Protein AF-A0A843I7V8-F1 (afdb_monomer_lite)

Sequence (77 aa):
MDVEVEESGGFLRIKAKVGEREYISVGLKSDYPTVVGLLVVQLLREGIDGDYVCEALRRTLAILSSSTYGSPARPPR

Structure (mmCIF, N/CA/C/O backbone):
data_AF-A0A843I7V8-F1
#
_entry.id   AF-A0A843I7V8-F1
#
loop_
_atom_site.group_PDB
_atom_site.id
_atom_site.type_symbol
_atom_site.label_atom_id
_atom_site.label_alt_id
_atom_site.label_comp_id
_atom_site.label_asym_id
_atom_site.label_entity_id
_atom_site.label_seq_id
_atom_site.pdbx_PDB_ins_code
_atom_site.Cartn_x
_atom_site.Cartn_y
_atom_site.Cartn_z
_atom_site.occupancy
_atom_site.B_iso_or_equiv
_atom_site.auth_seq_id
_atom_site.auth_comp_id
_atom_site.auth_asym_id
_atom_site.auth_atom_id
_atom_site.pdbx_PDB_model_num
ATOM 1 N N . MET A 1 1 ? -12.255 7.139 -0.421 1.00 75.69 1 MET A N 1
ATOM 2 C CA . MET A 1 1 ? -10.823 6.825 -0.293 1.00 75.69 1 MET A CA 1
ATOM 3 C C . MET A 1 1 ? -10.162 7.065 -1.635 1.00 75.69 1 MET A C 1
ATOM 5 O O . MET A 1 1 ? -10.722 6.634 -2.638 1.00 75.69 1 MET A O 1
ATOM 9 N N . ASP A 1 2 ? -9.036 7.770 -1.652 1.00 86.88 2 ASP A N 1
ATOM 10 C CA . ASP A 1 2 ? -8.286 8.078 -2.874 1.00 86.88 2 ASP A CA 1
ATOM 11 C C . ASP A 1 2 ? -6.882 7.471 -2.796 1.00 86.88 2 ASP A C 1
ATOM 13 O O . ASP A 1 2 ? -6.326 7.376 -1.700 1.00 86.88 2 ASP A O 1
ATOM 17 N N . VAL A 1 3 ? -6.346 6.988 -3.917 1.00 89.06 3 VAL A N 1
ATOM 18 C CA . VAL A 1 3 ? -5.030 6.338 -3.970 1.00 89.06 3 VAL A CA 1
ATOM 19 C C . VAL A 1 3 ? -4.303 6.820 -5.213 1.00 89.06 3 VAL A C 1
ATOM 21 O O . VAL A 1 3 ? -4.766 6.596 -6.329 1.00 89.06 3 VAL A O 1
ATOM 24 N N . GLU A 1 4 ? -3.138 7.418 -5.008 1.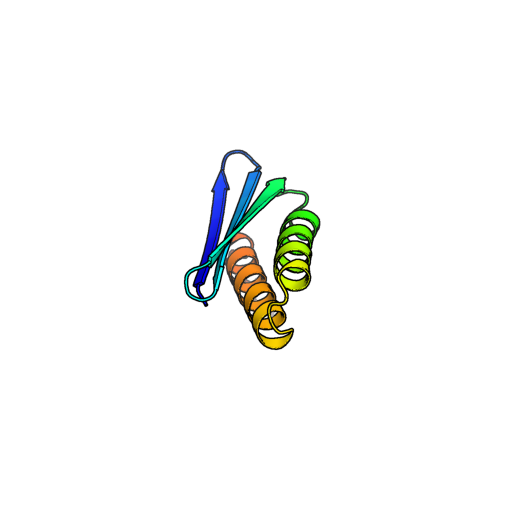00 90.81 4 GLU A N 1
ATOM 25 C CA . GLU A 1 4 ? -2.253 7.903 -6.057 1.00 90.81 4 GLU A CA 1
ATOM 26 C C . GLU A 1 4 ? -0.930 7.134 -5.996 1.00 90.81 4 GLU A C 1
ATOM 28 O O . GLU A 1 4 ? -0.366 6.917 -4.920 1.00 90.81 4 GLU A O 1
ATOM 33 N N . VAL A 1 5 ? -0.436 6.708 -7.156 1.00 89.62 5 VAL A N 1
ATOM 34 C CA . VAL A 1 5 ? 0.853 6.026 -7.289 1.00 89.62 5 VAL A CA 1
ATOM 35 C C . VAL A 1 5 ? 1.735 6.858 -8.209 1.00 89.62 5 VAL A C 1
ATOM 37 O O . VAL A 1 5 ? 1.416 7.046 -9.379 1.00 89.62 5 VAL A O 1
ATOM 40 N N . GLU A 1 6 ? 2.847 7.347 -7.676 1.00 89.69 6 GLU A N 1
ATOM 41 C CA . GLU A 1 6 ? 3.863 8.096 -8.407 1.00 89.69 6 GLU A CA 1
ATOM 42 C C . GLU A 1 6 ? 5.100 7.211 -8.600 1.00 89.69 6 GLU A C 1
ATOM 44 O O . GLU A 1 6 ? 5.646 6.652 -7.644 1.00 89.69 6 GLU A O 1
ATOM 49 N N . GLU A 1 7 ? 5.572 7.110 -9.839 1.00 88.31 7 GLU A N 1
ATOM 50 C CA . GLU A 1 7 ? 6.808 6.412 -10.183 1.00 88.31 7 GLU A CA 1
ATOM 51 C C . GLU A 1 7 ? 7.856 7.424 -10.651 1.00 88.31 7 GLU A C 1
ATOM 53 O O . GLU A 1 7 ? 7.618 8.184 -11.589 1.00 88.31 7 GLU A O 1
ATOM 58 N N . SER A 1 8 ? 9.029 7.444 -10.015 1.00 84.00 8 SER A N 1
ATOM 59 C CA . SER A 1 8 ? 10.112 8.353 -10.404 1.00 84.00 8 SER A CA 1
ATOM 60 C C . SER A 1 8 ? 11.480 7.730 -10.160 1.00 84.00 8 SER A C 1
ATOM 62 O O . SER A 1 8 ? 11.792 7.318 -9.046 1.00 84.00 8 SER A O 1
ATOM 64 N N . GLY A 1 9 ? 12.308 7.644 -11.206 1.00 77.94 9 GLY A N 1
ATOM 65 C 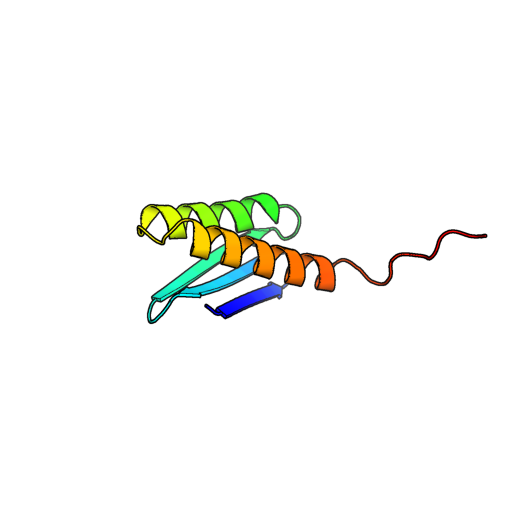CA . GLY A 1 9 ? 13.723 7.269 -11.083 1.00 77.94 9 GLY A CA 1
ATOM 66 C C . GLY A 1 9 ? 13.993 5.917 -10.406 1.00 77.94 9 GLY A C 1
ATOM 67 O O . GLY A 1 9 ? 15.015 5.768 -9.747 1.00 77.94 9 GLY A O 1
ATOM 68 N N . GLY A 1 10 ? 13.078 4.948 -10.523 1.00 83.88 10 GLY A N 1
ATOM 69 C CA . GLY A 1 10 ? 13.186 3.639 -9.862 1.00 83.88 10 GLY A CA 1
ATOM 70 C C . GLY A 1 10 ? 12.594 3.583 -8.450 1.00 83.88 10 GLY A C 1
ATOM 71 O O . GLY A 1 10 ? 12.545 2.506 -7.858 1.00 83.88 10 GLY A O 1
ATOM 72 N N . PHE A 1 11 ? 12.087 4.701 -7.936 1.00 88.25 11 PHE A N 1
ATOM 73 C CA . PHE A 1 11 ? 11.298 4.761 -6.714 1.00 88.25 11 PHE A CA 1
ATOM 74 C C . PHE A 1 11 ? 9.805 4.702 -7.022 1.00 88.25 11 PHE A C 1
ATOM 76 O O . PHE A 1 11 ? 9.333 5.175 -8.060 1.00 88.25 11 PHE A O 1
ATOM 83 N N . LEU A 1 12 ? 9.076 4.121 -6.080 1.00 91.88 12 LEU A N 1
ATOM 84 C CA . LEU A 1 12 ? 7.633 4.046 -6.044 1.00 91.88 12 LEU A CA 1
ATOM 85 C C . LEU A 1 12 ? 7.143 4.797 -4.812 1.00 91.88 12 LEU A C 1
ATOM 87 O O . LEU A 1 12 ? 7.596 4.531 -3.697 1.00 91.88 12 LEU A O 1
ATOM 91 N N . ARG A 1 13 ? 6.203 5.714 -5.014 1.00 93.44 13 ARG A N 1
ATOM 92 C CA . ARG A 1 13 ? 5.516 6.436 -3.949 1.00 93.44 13 ARG A CA 1
ATOM 93 C C . ARG A 1 13 ? 4.025 6.180 -4.057 1.00 93.44 13 ARG A C 1
ATOM 95 O O . ARG A 1 13 ? 3.439 6.375 -5.112 1.00 93.44 13 ARG A O 1
ATOM 102 N N . ILE A 1 14 ? 3.415 5.759 -2.958 1.00 93.19 14 ILE A N 1
ATOM 103 C CA . ILE A 1 14 ? 1.982 5.489 -2.878 1.00 93.19 14 ILE A CA 1
ATOM 104 C C . ILE A 1 14 ? 1.407 6.425 -1.826 1.00 93.19 14 ILE A C 1
ATOM 106 O O . ILE A 1 14 ? 1.824 6.384 -0.664 1.00 93.19 14 ILE A O 1
ATOM 110 N N . LYS A 1 15 ? 0.466 7.268 -2.242 1.00 93.44 15 LYS A N 1
ATOM 111 C CA . LYS A 1 15 ? -0.307 8.141 -1.362 1.00 93.44 15 LYS A CA 1
ATOM 112 C C . LYS A 1 15 ? -1.716 7.583 -1.254 1.00 93.44 15 LYS A C 1
ATOM 114 O O . LYS A 1 15 ? -2.363 7.351 -2.269 1.00 93.44 15 LYS A O 1
ATOM 119 N N . ALA A 1 16 ? -2.198 7.371 -0.038 1.00 91.56 16 ALA A N 1
ATOM 120 C CA . ALA A 1 16 ? -3.580 6.998 0.219 1.00 91.56 16 ALA A CA 1
ATOM 121 C C . ALA A 1 16 ? -4.245 8.060 1.089 1.00 91.56 16 ALA A C 1
ATOM 123 O O . ALA A 1 16 ? -3.751 8.391 2.166 1.00 91.56 16 ALA A O 1
ATOM 124 N N . LYS A 1 17 ? -5.389 8.569 0.638 1.00 91.69 17 LYS A N 1
ATOM 125 C CA . LYS A 1 17 ? -6.198 9.535 1.373 1.00 91.69 17 LYS A CA 1
ATOM 126 C C . LYS A 1 17 ? -7.450 8.865 1.925 1.00 91.69 17 LYS A C 1
ATOM 128 O O . LYS A 1 17 ? -8.313 8.398 1.170 1.00 91.69 17 LYS A O 1
ATOM 133 N N . VAL A 1 18 ? -7.559 8.841 3.250 1.00 87.50 18 VAL A N 1
ATOM 134 C CA . VAL A 1 18 ? -8.702 8.286 3.985 1.00 87.50 18 VAL A CA 1
ATOM 135 C C . VAL A 1 18 ? -9.324 9.407 4.814 1.00 87.50 18 VAL A C 1
ATOM 137 O O . VAL A 1 18 ? -8.769 9.844 5.819 1.00 87.50 18 VAL A O 1
ATOM 140 N N . GLY A 1 19 ? -10.472 9.914 4.354 1.00 86.31 19 GLY A N 1
ATOM 141 C CA . GLY A 1 19 ? -11.099 11.104 4.934 1.00 86.31 19 GLY A CA 1
ATOM 142 C C . GLY A 1 19 ? -10.201 12.337 4.792 1.00 86.31 19 GLY A C 1
ATOM 143 O O . GLY A 1 19 ? -9.835 12.720 3.679 1.00 86.31 19 GLY A O 1
ATOM 144 N N . GLU A 1 20 ? -9.841 12.943 5.923 1.00 85.31 20 GLU A N 1
ATOM 145 C CA . GLU A 1 20 ? -8.942 14.106 5.996 1.00 85.31 20 GLU A CA 1
ATOM 146 C C . GLU A 1 20 ? -7.463 13.730 6.172 1.00 85.31 20 GLU A C 1
ATOM 148 O O . GLU A 1 20 ? -6.600 14.603 6.103 1.00 85.31 20 GLU A O 1
ATOM 153 N N . ARG A 1 21 ? -7.150 12.445 6.386 1.00 87.25 21 ARG A N 1
ATOM 154 C CA . ARG A 1 21 ? -5.777 11.979 6.607 1.00 87.25 21 ARG A CA 1
ATOM 155 C C . ARG A 1 21 ? -5.150 11.463 5.321 1.00 87.25 21 ARG A C 1
ATOM 157 O O . ARG A 1 21 ? -5.803 10.805 4.509 1.00 87.25 21 ARG A O 1
ATOM 164 N N . GLU A 1 22 ? -3.863 11.744 5.174 1.00 91.50 22 GLU A N 1
ATOM 165 C CA . GLU A 1 22 ? -3.035 11.277 4.069 1.00 91.50 22 GLU A CA 1
ATOM 166 C C . GLU A 1 22 ? -1.917 10.380 4.602 1.00 91.50 22 GLU A C 1
ATOM 168 O O . GLU A 1 22 ? -1.240 10.711 5.576 1.00 91.50 22 GLU A O 1
ATOM 173 N N . TYR A 1 23 ? -1.732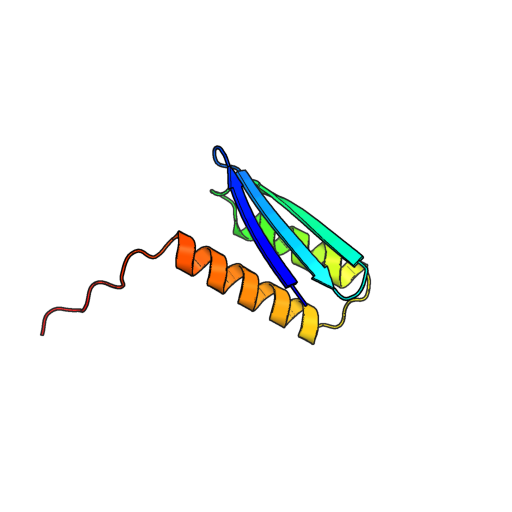 9.242 3.941 1.00 92.19 23 TYR A N 1
ATOM 174 C CA . TYR A 1 23 ? -0.731 8.234 4.258 1.00 92.19 23 TYR A CA 1
ATOM 175 C C . TYR A 1 23 ? 0.194 8.068 3.069 1.00 92.19 23 TYR A C 1
ATOM 177 O O . TYR A 1 23 ? -0.265 7.910 1.939 1.00 92.19 23 TYR A O 1
ATOM 185 N N . ILE A 1 24 ? 1.500 8.112 3.317 1.00 92.75 24 ILE A N 1
ATOM 186 C CA . ILE A 1 24 ? 2.508 8.089 2.263 1.00 92.75 24 ILE A CA 1
ATOM 187 C C . ILE A 1 24 ? 3.507 6.981 2.568 1.00 92.75 24 ILE A C 1
ATOM 189 O O . ILE A 1 24 ? 4.140 6.960 3.626 1.00 92.75 24 ILE A O 1
ATOM 193 N N . SER A 1 25 ? 3.684 6.098 1.592 1.00 92.81 25 SER A N 1
ATOM 194 C CA . SER A 1 25 ? 4.726 5.075 1.584 1.00 92.81 25 SER A CA 1
ATOM 195 C C . SER A 1 25 ? 5.629 5.288 0.374 1.00 92.81 25 SER A C 1
ATOM 197 O O . SER A 1 25 ? 5.162 5.626 -0.714 1.00 92.81 25 SER A O 1
ATOM 199 N N . VAL A 1 26 ? 6.938 5.153 0.577 1.00 92.31 26 VAL A N 1
ATOM 200 C CA . VAL A 1 26 ? 7.951 5.335 -0.467 1.00 92.31 26 VAL A CA 1
ATOM 201 C C . VAL A 1 26 ? 8.960 4.206 -0.362 1.00 92.31 26 VAL A C 1
ATOM 203 O O . VAL A 1 26 ? 9.406 3.873 0.734 1.00 92.31 26 VAL A O 1
ATOM 206 N N . GLY A 1 27 ? 9.347 3.642 -1.498 1.00 91.12 27 GLY A N 1
ATOM 207 C CA . GLY A 1 27 ? 10.451 2.694 -1.574 1.00 91.12 27 GLY A CA 1
ATOM 208 C C . GLY A 1 27 ? 10.839 2.400 -3.012 1.00 91.12 27 GLY A C 1
ATOM 209 O O . GLY A 1 27 ? 10.560 3.188 -3.912 1.00 91.12 27 GLY A O 1
ATOM 210 N N . LEU A 1 28 ? 11.527 1.286 -3.234 1.00 88.75 28 LEU A N 1
ATOM 211 C CA . LEU A 1 28 ? 11.996 0.910 -4.564 1.00 88.75 28 LEU A CA 1
ATOM 212 C C . LEU A 1 28 ? 10.856 0.309 -5.390 1.00 88.75 28 LEU A C 1
ATOM 214 O O . LEU A 1 28 ? 10.104 -0.528 -4.900 1.00 88.75 28 LEU A O 1
ATOM 218 N N . LYS A 1 29 ? 10.772 0.666 -6.675 1.00 86.50 29 LYS A N 1
ATOM 219 C CA . LYS A 1 29 ? 9.818 0.064 -7.621 1.00 86.50 29 LYS A CA 1
ATOM 220 C C . LYS A 1 29 ? 10.070 -1.435 -7.803 1.00 86.50 29 LYS A C 1
ATOM 222 O O . LYS A 1 29 ? 9.123 -2.205 -7.929 1.00 86.50 29 LYS A O 1
ATOM 227 N N . SER A 1 30 ? 11.336 -1.855 -7.783 1.00 86.88 30 SER A N 1
ATOM 228 C CA . SER A 1 30 ? 11.717 -3.274 -7.828 1.00 86.88 30 SER A CA 1
ATOM 229 C C . SER A 1 30 ? 11.239 -4.060 -6.609 1.00 86.88 30 SER A C 1
ATOM 231 O O . SER A 1 30 ? 11.113 -5.276 -6.691 1.00 86.88 30 SER A O 1
ATOM 233 N N . ASP A 1 31 ? 10.954 -3.369 -5.506 1.00 89.06 31 ASP A N 1
ATOM 234 C CA . ASP A 1 31 ? 10.439 -3.942 -4.267 1.00 89.06 31 ASP A CA 1
ATOM 235 C C . ASP A 1 31 ? 9.075 -3.332 -3.903 1.00 89.06 31 ASP A C 1
ATOM 237 O O . ASP A 1 31 ? 8.792 -2.951 -2.764 1.00 89.06 31 ASP A O 1
ATOM 241 N N . TYR A 1 32 ? 8.201 -3.218 -4.909 1.00 86.94 32 TYR A N 1
ATOM 242 C CA . TYR A 1 32 ? 6.844 -2.713 -4.715 1.00 86.94 32 TYR A CA 1
ATOM 243 C C . TYR A 1 32 ? 6.033 -3.475 -3.642 1.00 86.94 32 TYR A C 1
ATOM 245 O O . TYR A 1 32 ? 5.236 -2.810 -2.974 1.00 86.94 32 TYR A O 1
ATOM 253 N N . PRO A 1 33 ? 6.206 -4.799 -3.391 1.00 89.94 33 PRO A N 1
ATOM 254 C CA . PRO A 1 33 ? 5.488 -5.479 -2.313 1.00 89.94 33 PRO A CA 1
ATOM 255 C C . PRO A 1 33 ? 5.806 -4.887 -0.937 1.00 89.94 33 PRO A C 1
ATOM 257 O O . PRO A 1 33 ? 4.898 -4.726 -0.122 1.00 89.94 33 PRO A O 1
ATOM 260 N N . THR A 1 34 ? 7.060 -4.491 -0.696 1.00 91.56 34 THR A N 1
ATOM 261 C CA . THR A 1 34 ? 7.464 -3.830 0.551 1.00 91.56 34 THR A CA 1
ATOM 262 C C . THR A 1 34 ? 6.802 -2.464 0.698 1.00 91.56 34 THR A C 1
ATOM 264 O O . THR A 1 34 ? 6.282 -2.154 1.768 1.00 91.56 34 THR A O 1
ATOM 267 N N . VAL A 1 35 ? 6.745 -1.656 -0.367 1.00 92.19 35 VAL A N 1
ATOM 268 C CA . VAL A 1 35 ? 6.095 -0.328 -0.327 1.00 92.19 35 VAL A CA 1
ATOM 269 C C . VAL A 1 35 ? 4.603 -0.453 -0.017 1.00 92.19 35 VAL A C 1
ATOM 271 O O . VAL A 1 35 ? 4.078 0.253 0.843 1.00 92.19 35 VAL A O 1
ATOM 274 N N . VAL A 1 36 ? 3.931 -1.408 -0.660 1.00 92.25 36 VAL A N 1
ATOM 275 C CA . VAL A 1 36 ? 2.524 -1.727 -0.396 1.00 92.25 36 VAL A CA 1
ATOM 276 C C . VAL A 1 36 ? 2.328 -2.217 1.043 1.00 92.25 36 VAL A C 1
ATOM 278 O O . VAL A 1 36 ? 1.401 -1.780 1.724 1.00 92.25 36 VAL A O 1
ATOM 281 N N . GLY A 1 37 ? 3.216 -3.081 1.538 1.00 92.88 37 GLY A N 1
ATOM 282 C CA . GLY A 1 37 ? 3.190 -3.555 2.920 1.00 92.88 37 GLY A CA 1
ATOM 283 C C . GLY A 1 37 ? 3.342 -2.421 3.936 1.00 92.88 37 GLY A C 1
ATOM 284 O O . GLY A 1 37 ? 2.604 -2.378 4.919 1.00 92.88 37 GLY A O 1
ATOM 285 N N . LEU A 1 38 ? 4.236 -1.460 3.677 1.00 93.25 38 LEU A N 1
ATOM 286 C CA . LEU A 1 38 ? 4.415 -0.275 4.522 1.00 93.25 38 LEU A CA 1
ATOM 287 C C . LEU A 1 38 ? 3.134 0.559 4.614 1.00 93.25 38 LEU A C 1
ATOM 289 O O . LEU A 1 38 ? 2.772 0.988 5.710 1.00 93.25 38 LEU A O 1
ATOM 293 N N . LEU A 1 39 ? 2.428 0.748 3.495 1.00 92.81 39 LEU A N 1
ATOM 294 C CA . LEU A 1 39 ? 1.139 1.439 3.485 1.00 92.81 39 LEU A CA 1
ATOM 295 C C . LEU A 1 39 ? 0.102 0.708 4.345 1.00 92.81 39 LEU A C 1
ATOM 297 O O . LEU A 1 39 ? -0.562 1.322 5.176 1.00 92.81 39 LEU A O 1
ATOM 301 N N . VAL A 1 40 ? -0.017 -0.611 4.175 1.00 93.56 40 VAL A N 1
ATOM 302 C CA . VAL A 1 40 ? -0.964 -1.438 4.939 1.00 93.56 40 VAL A CA 1
ATOM 303 C C . VAL A 1 40 ? -0.673 -1.359 6.438 1.00 93.56 40 VAL A C 1
ATOM 305 O O . VAL A 1 40 ? -1.585 -1.136 7.232 1.00 93.56 40 VAL A O 1
ATOM 308 N N . VAL A 1 41 ? 0.597 -1.477 6.834 1.00 93.94 41 VAL A N 1
ATOM 309 C CA . VAL A 1 41 ? 1.012 -1.366 8.240 1.00 93.94 41 VAL A CA 1
ATOM 310 C C . VAL A 1 41 ? 0.698 0.021 8.804 1.00 93.94 41 VAL A C 1
ATOM 312 O O . VAL A 1 41 ? 0.225 0.110 9.936 1.00 93.94 41 VAL A O 1
ATOM 315 N N . GLN A 1 42 ? 0.920 1.097 8.040 1.00 92.81 42 GLN A N 1
ATOM 316 C CA . GLN A 1 42 ? 0.559 2.455 8.464 1.00 92.81 42 GLN A CA 1
ATOM 317 C C . GLN A 1 42 ? -0.947 2.592 8.717 1.00 92.81 42 GLN A C 1
ATOM 319 O O . GLN A 1 42 ? -1.336 3.084 9.773 1.00 92.81 42 GLN A O 1
ATOM 324 N N . LEU A 1 43 ? -1.785 2.121 7.788 1.00 91.69 43 LEU A N 1
ATOM 325 C CA . LEU A 1 43 ? -3.243 2.206 7.913 1.00 91.69 43 LEU A CA 1
ATOM 326 C C . LEU A 1 43 ? -3.758 1.406 9.118 1.00 91.69 43 LEU A C 1
ATOM 328 O O . LEU A 1 43 ? -4.538 1.923 9.917 1.00 91.69 43 LEU A O 1
ATOM 332 N N . LEU A 1 44 ? -3.280 0.171 9.291 1.00 91.75 44 LEU A N 1
ATOM 333 C CA . LEU A 1 44 ? -3.671 -0.680 10.420 1.00 91.75 44 LEU A CA 1
ATOM 334 C C . LEU A 1 44 ? -3.243 -0.083 11.763 1.00 91.75 44 LEU A C 1
ATOM 336 O O . LEU A 1 44 ? -4.010 -0.096 12.723 1.00 91.75 44 LEU A O 1
ATOM 340 N N . ARG A 1 45 ? -2.030 0.472 11.835 1.00 92.38 45 ARG A N 1
ATOM 341 C CA . ARG A 1 45 ? -1.509 1.108 13.051 1.00 92.38 45 ARG A CA 1
ATOM 342 C C . ARG A 1 45 ? -2.312 2.346 13.459 1.00 92.38 45 ARG A C 1
ATOM 344 O O . ARG A 1 45 ? -2.373 2.666 14.640 1.00 92.38 45 ARG A O 1
ATOM 351 N N . GLU A 1 46 ? -2.931 3.015 12.497 1.00 89.06 46 GLU A N 1
ATOM 352 C CA . GLU A 1 46 ? -3.790 4.183 12.710 1.00 89.06 46 GLU A CA 1
ATOM 353 C C . GLU A 1 46 ? -5.245 3.819 13.030 1.00 89.06 46 GLU A C 1
ATOM 355 O O . GLU A 1 46 ? -6.063 4.706 13.271 1.00 89.06 46 GLU A O 1
ATOM 360 N N . GLY A 1 47 ? -5.567 2.523 13.073 1.00 90.62 47 GLY A N 1
ATOM 361 C CA . GLY A 1 47 ? -6.906 2.033 13.384 1.00 90.62 47 GLY A CA 1
ATOM 362 C C . GLY A 1 47 ? -7.889 2.159 12.221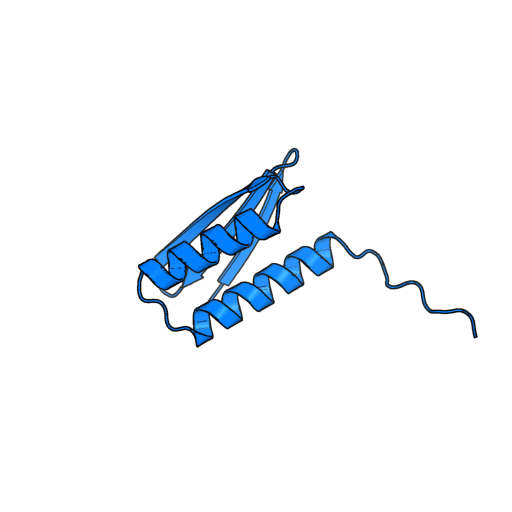 1.00 90.62 47 GLY A C 1
ATOM 363 O O . GLY A 1 47 ? -9.096 2.184 12.451 1.00 90.62 47 GLY A O 1
ATOM 364 N N . ILE A 1 48 ? -7.396 2.258 10.981 1.00 90.88 48 ILE A N 1
ATOM 365 C CA . ILE A 1 48 ? -8.251 2.208 9.794 1.00 90.88 48 ILE A CA 1
ATOM 366 C C . ILE A 1 48 ? -8.868 0.811 9.684 1.00 90.88 48 ILE A C 1
ATOM 368 O O . ILE A 1 48 ? -8.174 -0.197 9.833 1.00 90.88 48 ILE A O 1
ATOM 372 N N . ASP A 1 49 ? -10.173 0.766 9.415 1.00 91.38 49 ASP A N 1
ATOM 373 C CA . ASP A 1 49 ? -10.913 -0.487 9.295 1.00 91.38 49 ASP A CA 1
ATOM 374 C C . ASP A 1 49 ? -10.355 -1.375 8.169 1.00 91.38 49 ASP A C 1
ATOM 376 O O . ASP A 1 49 ? -9.914 -0.890 7.119 1.00 91.38 49 ASP A O 1
ATOM 380 N N . GLY A 1 50 ? -10.381 -2.690 8.401 1.00 89.50 50 GLY A N 1
ATOM 381 C CA . GLY A 1 50 ? -9.837 -3.687 7.486 1.00 89.50 50 GLY A CA 1
ATOM 382 C C . GLY A 1 50 ? -10.436 -3.621 6.080 1.00 89.50 50 GLY A C 1
ATOM 383 O O . GLY A 1 50 ? -9.710 -3.860 5.112 1.00 89.50 50 GLY A O 1
ATOM 384 N N . ASP A 1 51 ? -11.704 -3.230 5.942 1.00 90.25 51 ASP A N 1
ATOM 385 C CA . ASP A 1 51 ? -12.354 -3.081 4.640 1.00 90.25 51 ASP A CA 1
ATOM 386 C C . ASP A 1 51 ? -11.721 -1.945 3.827 1.00 90.25 51 ASP A C 1
ATOM 388 O O . ASP A 1 51 ? -11.407 -2.127 2.646 1.00 90.25 51 ASP A O 1
ATOM 392 N N . TYR A 1 52 ? -11.424 -0.806 4.463 1.00 89.31 52 TYR A N 1
ATOM 393 C CA . TYR A 1 52 ? -10.719 0.304 3.810 1.00 89.31 52 TYR A CA 1
ATOM 394 C C . TYR A 1 52 ? -9.272 -0.057 3.486 1.00 89.31 52 TYR A C 1
ATOM 396 O O . TYR A 1 52 ? -8.770 0.320 2.429 1.00 89.31 52 TYR A O 1
ATOM 404 N N . VAL A 1 53 ? -8.599 -0.821 4.349 1.00 91.25 53 VAL A N 1
ATOM 405 C CA . VAL A 1 53 ? -7.245 -1.327 4.067 1.00 91.25 53 VAL A CA 1
ATOM 406 C C . VAL A 1 53 ? -7.256 -2.245 2.841 1.00 91.25 53 VAL A C 1
ATOM 408 O O . VAL A 1 53 ? -6.407 -2.116 1.956 1.00 91.25 53 VAL A O 1
ATOM 411 N N . CYS A 1 54 ? -8.241 -3.139 2.745 1.00 91.44 54 CYS A N 1
ATOM 412 C CA . CYS A 1 54 ? -8.408 -4.019 1.593 1.00 91.44 54 CYS A CA 1
ATOM 413 C C . CYS A 1 54 ? -8.757 -3.235 0.322 1.00 91.44 54 CYS A C 1
ATOM 415 O O . CYS A 1 54 ? -8.258 -3.564 -0.758 1.00 91.44 54 CYS A O 1
ATOM 417 N N . GLU A 1 55 ? -9.579 -2.189 0.428 1.00 90.81 55 GLU A N 1
ATOM 418 C CA . GLU A 1 55 ? -9.890 -1.298 -0.690 1.00 90.81 55 GLU A CA 1
ATOM 419 C C . GLU A 1 55 ? -8.640 -0.549 -1.177 1.00 90.81 55 GLU A C 1
ATOM 421 O O . GLU A 1 55 ? -8.374 -0.527 -2.383 1.00 90.81 55 GLU A O 1
ATOM 426 N N . ALA A 1 56 ? -7.837 -0.010 -0.251 1.00 88.94 56 ALA A N 1
ATOM 427 C CA . ALA A 1 56 ? -6.548 0.624 -0.530 1.00 88.94 56 ALA A CA 1
ATOM 428 C C . ALA A 1 56 ? -5.663 -0.295 -1.365 1.00 88.94 56 ALA A C 1
ATOM 430 O O . ALA A 1 56 ? -5.215 0.062 -2.453 1.00 88.94 56 ALA A O 1
ATOM 431 N N . LEU A 1 57 ? -5.483 -1.516 -0.859 1.00 90.56 57 LEU A N 1
ATOM 432 C CA . LEU A 1 57 ? -4.622 -2.526 -1.440 1.00 90.56 57 LEU A CA 1
ATOM 433 C C . LEU A 1 57 ? -5.076 -2.890 -2.855 1.00 90.56 57 LEU A C 1
ATOM 435 O O . LEU A 1 57 ? -4.262 -2.921 -3.776 1.00 90.56 57 LEU A O 1
ATOM 439 N N . ARG A 1 58 ? -6.380 -3.116 -3.053 1.00 90.44 58 ARG A N 1
ATOM 440 C CA . ARG A 1 58 ? -6.944 -3.426 -4.375 1.00 90.44 58 ARG A CA 1
ATOM 441 C C . ARG A 1 58 ? -6.711 -2.296 -5.371 1.00 90.44 58 ARG A C 1
ATOM 443 O O . ARG A 1 58 ? -6.300 -2.573 -6.495 1.00 90.44 58 ARG A O 1
ATOM 450 N N . ARG A 1 59 ? -6.942 -1.040 -4.973 1.00 90.19 59 ARG A N 1
ATOM 451 C CA . ARG A 1 59 ? -6.725 0.128 -5.843 1.00 90.19 59 ARG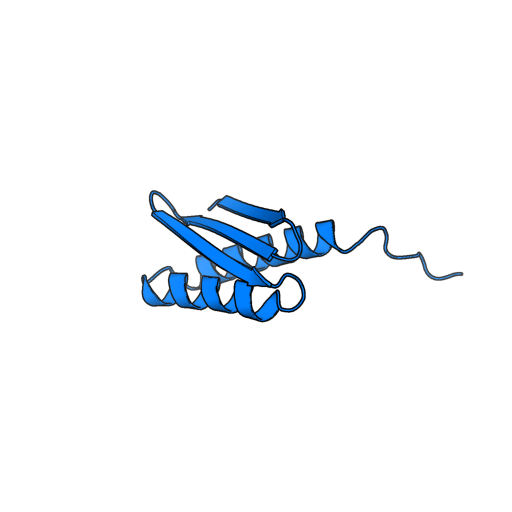 A CA 1
ATOM 452 C C . ARG A 1 59 ? -5.250 0.293 -6.192 1.00 90.19 59 ARG A C 1
ATOM 454 O O . ARG A 1 59 ? -4.921 0.427 -7.366 1.00 90.19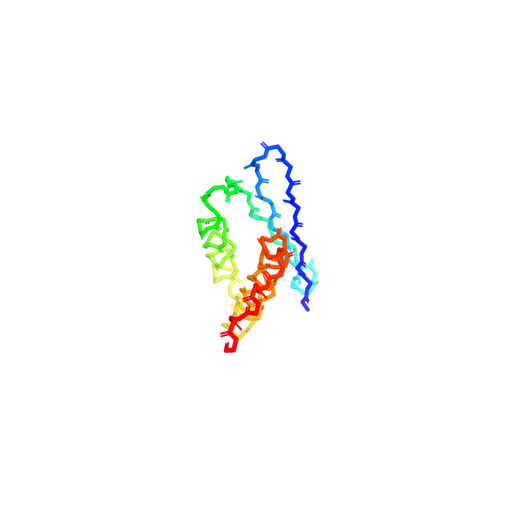 59 ARG A O 1
ATOM 461 N N . THR A 1 60 ? -4.363 0.202 -5.205 1.00 89.25 60 THR A N 1
ATOM 462 C CA . THR A 1 60 ? -2.913 0.253 -5.417 1.00 89.25 60 THR A CA 1
ATOM 463 C C . THR A 1 60 ? -2.447 -0.834 -6.386 1.00 89.25 60 THR A C 1
ATOM 465 O O . THR A 1 60 ? -1.741 -0.534 -7.346 1.00 89.25 60 THR A O 1
ATOM 468 N N . LEU A 1 61 ? -2.874 -2.086 -6.187 1.00 87.94 61 LEU A N 1
ATOM 469 C CA . LEU A 1 61 ? -2.516 -3.200 -7.068 1.00 87.94 61 LEU A CA 1
ATOM 470 C C . LEU A 1 61 ? -3.096 -3.035 -8.477 1.00 87.94 61 LEU A C 1
ATOM 472 O O . LEU A 1 61 ? -2.411 -3.349 -9.446 1.00 87.94 61 LEU A O 1
ATOM 476 N N . ALA A 1 62 ? -4.316 -2.507 -8.612 1.00 88.19 62 ALA A N 1
ATOM 477 C CA . ALA A 1 62 ? -4.906 -2.209 -9.913 1.00 88.19 62 ALA A CA 1
ATOM 478 C C . ALA A 1 62 ? -4.080 -1.155 -10.670 1.00 88.19 62 ALA A C 1
ATOM 480 O O . ALA A 1 62 ? -3.724 -1.380 -11.827 1.00 88.19 62 ALA A O 1
ATOM 481 N N . ILE A 1 63 ? -3.693 -0.061 -10.005 1.00 86.88 63 ILE A N 1
ATOM 482 C CA . ILE A 1 63 ? -2.872 1.001 -10.604 1.00 86.88 63 ILE A CA 1
ATOM 483 C C . ILE A 1 63 ? -1.493 0.458 -11.002 1.00 86.88 63 ILE A C 1
ATOM 485 O O . ILE A 1 63 ? -1.075 0.623 -12.148 1.00 86.88 63 ILE A O 1
ATOM 489 N N . LEU A 1 64 ? -0.825 -0.282 -10.112 1.00 82.00 64 LEU A N 1
ATOM 490 C CA . LEU A 1 64 ? 0.458 -0.927 -10.406 1.00 82.00 64 LEU A CA 1
ATOM 491 C C . LEU A 1 64 ? 0.351 -1.917 -11.569 1.00 82.00 64 LEU A C 1
ATOM 493 O O . LEU A 1 64 ? 1.205 -1.926 -12.453 1.00 82.00 64 LEU A O 1
ATOM 497 N N . SER A 1 65 ? -0.719 -2.713 -11.624 1.00 75.25 65 SER A N 1
ATOM 498 C CA . SER A 1 65 ? -0.953 -3.629 -12.741 1.00 75.25 65 SER A CA 1
ATOM 499 C C . SER A 1 65 ? -1.171 -2.876 -14.053 1.00 75.25 65 SER A C 1
ATOM 501 O O . SER A 1 65 ? -0.649 -3.305 -15.072 1.00 75.25 65 SER A O 1
ATOM 503 N N . SER A 1 66 ? -1.832 -1.715 -14.033 1.00 62.56 66 SER A N 1
ATOM 504 C CA . SER A 1 66 ? -2.034 -0.885 -15.228 1.00 62.56 66 SER A CA 1
ATOM 505 C C . SER A 1 66 ? -0.762 -0.167 -15.703 1.00 62.56 66 SER A C 1
ATOM 507 O O . SER A 1 66 ? -0.592 0.027 -16.902 1.00 62.56 66 SER A O 1
ATOM 509 N N . SER A 1 67 ? 0.165 0.148 -14.790 1.00 54.53 67 SER A N 1
ATOM 510 C CA . SER A 1 67 ? 1.504 0.681 -15.103 1.00 54.53 67 SER A CA 1
ATOM 511 C C . SER A 1 67 ? 2.458 -0.407 -15.630 1.00 54.53 67 SER A C 1
ATOM 513 O O . SER A 1 67 ? 3.378 -0.131 -16.399 1.00 54.53 67 SER A O 1
ATOM 515 N N . THR A 1 68 ? 2.220 -1.672 -15.255 1.00 49.38 68 THR A N 1
ATOM 516 C CA . THR A 1 68 ? 3.101 -2.807 -15.590 1.00 49.38 68 THR A CA 1
ATOM 517 C C . THR A 1 68 ? 2.576 -3.677 -16.746 1.00 49.38 68 THR A C 1
ATOM 519 O O . THR A 1 68 ? 3.365 -4.364 -17.389 1.00 49.38 68 THR A O 1
ATOM 522 N N . TYR A 1 69 ? 1.278 -3.636 -17.072 1.00 43.34 69 TYR A N 1
ATOM 523 C CA . TYR A 1 69 ? 0.681 -4.387 -18.184 1.00 43.34 69 TYR A CA 1
ATOM 524 C C . TYR A 1 69 ? 0.329 -3.485 -19.371 1.00 43.34 69 TYR A C 1
ATOM 526 O O . TYR A 1 69 ? -0.814 -3.075 -19.572 1.00 43.34 69 TYR A O 1
ATOM 534 N N . GLY A 1 70 ? 1.301 -3.311 -20.264 1.00 41.66 70 GLY A N 1
ATOM 535 C CA . GLY A 1 70 ? 0.969 -3.334 -21.682 1.00 41.66 70 GLY A CA 1
ATOM 536 C C . GLY A 1 70 ? 0.428 -4.725 -22.035 1.00 41.66 70 GLY A C 1
ATOM 537 O O . GLY A 1 70 ? 1.167 -5.692 -21.935 1.00 41.66 70 GLY A O 1
ATOM 538 N N . SER A 1 71 ? -0.855 -4.801 -22.410 1.00 37.19 71 SER A N 1
ATOM 539 C CA . SER A 1 71 ? -1.575 -5.920 -23.058 1.00 37.19 71 SER A CA 1
ATOM 540 C C . SER A 1 71 ? -1.313 -7.360 -22.566 1.00 37.19 71 SER A C 1
ATOM 542 O O . SER A 1 71 ? -0.239 -7.907 -22.814 1.00 37.19 71 SER A O 1
ATOM 544 N N . PRO A 1 72 ? -2.326 -8.095 -22.059 1.00 41.59 72 PRO A N 1
ATOM 545 C CA . PRO A 1 72 ? -2.253 -9.549 -22.097 1.00 41.59 72 PRO A CA 1
ATOM 546 C C . PRO A 1 72 ? -2.264 -9.984 -23.570 1.00 41.59 72 PRO A C 1
ATOM 548 O O . PRO A 1 72 ? -3.260 -9.818 -24.277 1.00 41.59 72 PRO A O 1
ATOM 551 N N . ALA A 1 73 ? -1.134 -10.507 -24.051 1.00 44.81 73 ALA A N 1
ATOM 552 C CA . ALA A 1 73 ? -1.060 -11.174 -25.341 1.00 44.81 73 ALA A CA 1
ATOM 553 C C . ALA A 1 73 ? -2.124 -12.282 -25.375 1.00 44.81 73 ALA A C 1
ATOM 555 O O . ALA A 1 73 ? -2.104 -13.221 -24.579 1.00 44.81 73 ALA A O 1
ATOM 556 N N . ARG A 1 74 ? -3.098 -12.126 -26.276 1.00 41.50 74 ARG A N 1
ATOM 557 C CA . ARG A 1 74 ? -4.147 -13.110 -26.550 1.00 41.50 74 ARG A CA 1
ATOM 558 C C . ARG A 1 74 ? -3.468 -14.441 -26.928 1.00 41.50 74 ARG A C 1
ATOM 560 O O . ARG A 1 74 ? -2.611 -14.416 -27.812 1.00 41.50 74 ARG A O 1
ATOM 567 N N . PRO A 1 75 ? -3.822 -15.584 -26.311 1.00 40.88 75 PRO A N 1
ATOM 568 C CA . PRO A 1 75 ? -3.237 -16.861 -26.703 1.00 40.88 75 PRO A CA 1
ATOM 569 C C . PRO A 1 75 ? -3.630 -17.187 -28.156 1.00 40.88 75 PRO A C 1
ATOM 571 O O . PRO A 1 75 ? -4.767 -16.891 -28.551 1.00 40.88 75 PRO A O 1
ATOM 574 N N . PRO A 1 76 ? -2.713 -17.746 -28.968 1.00 53.88 76 PRO A N 1
ATOM 575 C CA . PRO A 1 76 ? -3.048 -18.184 -30.316 1.00 53.88 76 PRO A CA 1
ATOM 576 C C . PRO A 1 76 ? -4.110 -19.289 -30.244 1.00 53.88 76 PRO A C 1
ATOM 578 O O . PRO A 1 76 ? -4.048 -20.160 -29.376 1.00 53.88 76 PRO A O 1
ATOM 581 N N . ARG A 1 77 ? -5.114 -19.172 -31.120 1.00 56.84 77 ARG A N 1
ATOM 582 C CA . ARG A 1 77 ? -6.168 -20.174 -31.323 1.00 56.84 77 ARG A CA 1
ATOM 583 C C . ARG A 1 77 ? -5.615 -21.436 -31.964 1.00 56.84 77 ARG A C 1
ATOM 585 O O . ARG A 1 77 ? -4.705 -21.287 -32.809 1.00 56.84 77 ARG A O 1
#

Secondary structure (DSSP, 8-state):
-EEEEEEETTEEEEEEEETTEEEEEEEEGGGHHHHHHHHHHHHHHTT--HHHHHHHHHHHHHHHHHHH-S---PPP-

Radius of gyration: 13.92 Å; chains: 1; bounding box: 26×34×45 Å

pLDDT: mean 82.85, std 15.95, range [37.19, 93.94]

Foldseek 3Di:
DDWDWDDDPQKIWIWDDDPPDIDIFIDGPVPVVVSLVNRLVVCVVVVNDPVVSVVRSVVVVVVNCVVVDPDDDDDDD